Protein AF-A0A034WSA0-F1 (afdb_monomer_lite)

Foldseek 3Di:
DDDDFQKAWPDKPAWDPVAPQRLVNDDDPPRPHTDGHPPPPDPDIDIDIGTPDDDDDPKDKDWAQLQGADQKDWDWDFDDDPPDDDDPVRTDTDTPGMDGWDNCVVVVSPGITIDMDD

pLDDT: mean 86.89, std 9.82, range [58.75, 96.56]

Structure (mmCIF, N/CA/C/O backbone):
data_AF-A0A034WSA0-F1
#
_entry.id   AF-A0A034WSA0-F1
#
loop_
_atom_site.group_PDB
_atom_site.id
_atom_site.type_symbol
_atom_site.label_atom_id
_atom_site.label_alt_id
_atom_site.label_comp_id
_atom_site.label_asym_id
_atom_site.label_entity_id
_atom_site.label_seq_id
_atom_site.pdbx_PDB_ins_code
_atom_site.Cartn_x
_atom_site.Cartn_y
_atom_site.Cartn_z
_atom_site.occupancy
_atom_site.B_iso_or_equiv
_atom_site.auth_seq_id
_atom_site.auth_comp_id
_atom_site.auth_asym_id
_atom_site.auth_atom_id
_atom_site.pdbx_PDB_model_num
ATOM 1 N N . MET A 1 1 ? 0.700 -11.734 22.476 1.00 61.12 1 MET A N 1
ATOM 2 C CA . MET A 1 1 ? 1.148 -11.915 21.075 1.00 61.12 1 MET A CA 1
ATOM 3 C C . MET A 1 1 ? 0.460 -10.886 20.196 1.00 61.12 1 MET A C 1
ATOM 5 O O . MET A 1 1 ? -0.754 -10.750 20.300 1.00 61.12 1 MET A O 1
ATOM 9 N N . ALA A 1 2 ? 1.210 -10.160 19.365 1.00 72.31 2 ALA A N 1
ATOM 10 C CA . ALA A 1 2 ? 0.612 -9.309 18.339 1.00 72.31 2 ALA A CA 1
ATOM 11 C C . ALA A 1 2 ? -0.075 -10.203 17.296 1.00 72.31 2 ALA A C 1
ATOM 13 O O . ALA A 1 2 ? 0.531 -11.160 16.816 1.00 72.31 2 ALA A O 1
ATOM 14 N N . LYS A 1 3 ? -1.345 -9.927 16.996 1.00 86.62 3 LYS A N 1
ATOM 15 C CA . LYS A 1 3 ? -2.100 -10.626 15.950 1.00 86.62 3 LYS A CA 1
ATOM 16 C C . LYS A 1 3 ? -2.139 -9.755 14.704 1.00 86.62 3 LYS A C 1
ATOM 18 O O . LYS A 1 3 ? -2.149 -8.530 14.807 1.00 86.62 3 LYS A O 1
ATOM 23 N N . LYS A 1 4 ? -2.188 -10.398 13.540 1.00 91.00 4 LYS A N 1
ATOM 24 C CA . LYS A 1 4 ? -2.410 -9.705 12.275 1.00 91.00 4 LYS A CA 1
ATOM 25 C C . LYS A 1 4 ? -3.753 -8.977 12.322 1.00 91.00 4 LYS A C 1
ATOM 27 O O . LYS A 1 4 ? -4.759 -9.576 12.701 1.00 91.00 4 LYS A O 1
ATOM 32 N N . ILE A 1 5 ? -3.751 -7.699 11.956 1.00 94.19 5 ILE A N 1
ATOM 33 C CA . ILE A 1 5 ? -4.966 -6.887 11.878 1.00 94.19 5 ILE A CA 1
ATOM 34 C C . ILE A 1 5 ? -5.597 -7.152 10.506 1.00 94.19 5 ILE A C 1
ATOM 36 O O . ILE A 1 5 ? -4.939 -6.892 9.498 1.00 94.19 5 ILE A O 1
ATOM 40 N N . PRO A 1 6 ? -6.821 -7.706 10.435 1.00 95.00 6 PRO A N 1
ATOM 41 C CA . PRO A 1 6 ? -7.488 -7.922 9.162 1.00 95.00 6 PRO A CA 1
ATOM 42 C C . PRO A 1 6 ? -7.984 -6.591 8.589 1.00 95.00 6 PRO A C 1
ATOM 44 O O . PRO A 1 6 ? -8.526 -5.743 9.311 1.00 95.00 6 PRO A O 1
ATOM 47 N N . PHE A 1 7 ? -7.802 -6.419 7.285 1.00 95.38 7 PHE A N 1
ATOM 48 C CA . PHE A 1 7 ? -8.174 -5.213 6.560 1.00 95.38 7 PHE A CA 1
ATOM 49 C C . PHE A 1 7 ? -8.732 -5.554 5.181 1.00 95.38 7 PHE A C 1
ATOM 51 O O . PHE A 1 7 ? -8.590 -6.679 4.705 1.00 95.38 7 PHE A O 1
ATOM 58 N N . ASN A 1 8 ? -9.351 -4.563 4.546 1.00 95.88 8 ASN A N 1
ATOM 59 C CA . ASN A 1 8 ? -9.622 -4.573 3.117 1.00 95.88 8 ASN A CA 1
ATOM 60 C C . ASN A 1 8 ? -9.123 -3.286 2.473 1.00 95.88 8 ASN A C 1
ATOM 62 O O . ASN A 1 8 ? -9.218 -2.218 3.077 1.00 95.88 8 ASN A O 1
ATOM 66 N N . VAL A 1 9 ? -8.659 -3.380 1.234 1.00 95.69 9 VAL A N 1
ATOM 67 C CA . VAL A 1 9 ? -8.497 -2.223 0.361 1.00 95.69 9 VAL A CA 1
ATOM 68 C C . VAL A 1 9 ? -9.876 -1.649 0.060 1.00 95.69 9 VAL A C 1
ATOM 70 O O . VAL A 1 9 ? -10.794 -2.383 -0.308 1.00 95.69 9 VAL A O 1
ATOM 73 N N . VAL A 1 10 ? -10.026 -0.341 0.253 1.00 93.62 10 VAL A N 1
ATOM 74 C CA . VAL A 1 10 ? -11.269 0.393 -0.042 1.00 93.62 10 VAL A CA 1
ATOM 75 C C . VAL A 1 10 ? -11.086 1.470 -1.104 1.00 93.62 10 VAL A C 1
ATOM 77 O O . VAL A 1 10 ? -12.078 1.981 -1.614 1.00 93.62 10 VAL A O 1
ATOM 80 N N . PHE A 1 11 ? -9.840 1.809 -1.429 1.00 93.38 11 PHE A N 1
ATOM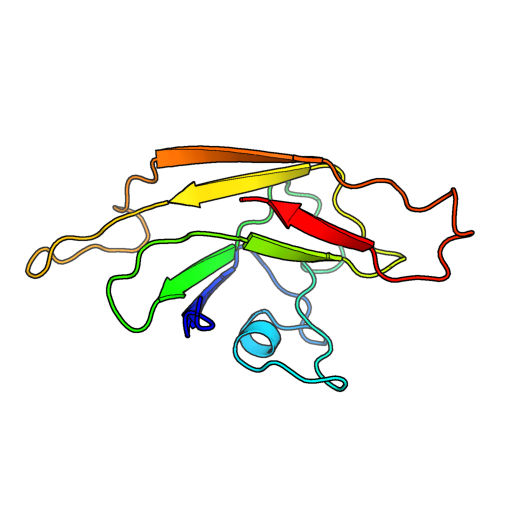 81 C CA . PHE A 1 11 ? -9.486 2.770 -2.463 1.00 93.38 11 PHE A CA 1
ATOM 82 C C . PHE A 1 11 ? -8.045 2.530 -2.919 1.00 93.38 11 PHE A C 1
ATOM 84 O O . PHE A 1 11 ? -7.193 2.199 -2.090 1.00 93.38 11 PHE A O 1
ATOM 91 N N . ALA A 1 12 ? -7.790 2.744 -4.205 1.00 94.69 12 ALA A N 1
ATOM 92 C CA . ALA A 1 12 ? -6.470 2.942 -4.782 1.00 94.69 12 ALA A CA 1
ATOM 93 C C . ALA A 1 12 ? -6.585 4.049 -5.841 1.00 94.69 12 ALA A C 1
ATOM 95 O O . ALA A 1 12 ? -7.605 4.112 -6.531 1.00 94.69 12 ALA A O 1
ATOM 96 N N . THR A 1 13 ? -5.580 4.919 -5.957 1.00 93.75 13 THR A N 1
ATOM 97 C CA . THR A 1 13 ? -5.561 5.987 -6.976 1.00 93.75 13 THR A CA 1
ATOM 98 C C . THR A 1 13 ? -5.655 5.402 -8.380 1.00 93.75 13 THR A C 1
ATOM 100 O O . THR A 1 13 ? -6.374 5.917 -9.234 1.00 93.75 13 THR A O 1
ATOM 103 N N . ASP A 1 14 ? -4.931 4.311 -8.604 1.00 95.19 14 ASP A N 1
ATOM 104 C CA . ASP A 1 14 ? -4.916 3.547 -9.834 1.00 95.19 14 ASP A CA 1
ATOM 105 C C . ASP A 1 14 ? -4.479 2.102 -9.571 1.00 95.19 14 ASP A C 1
ATOM 107 O O . ASP A 1 14 ? -4.009 1.732 -8.489 1.00 95.19 14 ASP A O 1
ATOM 111 N N . GLU A 1 15 ? -4.647 1.262 -10.583 1.00 96.19 15 GLU A N 1
ATOM 112 C CA . GLU A 1 15 ? -4.203 -0.120 -10.539 1.00 96.19 15 GLU A CA 1
ATOM 113 C C . GLU A 1 15 ? -3.922 -0.650 -11.942 1.00 96.19 15 GLU A C 1
ATOM 115 O O . GLU A 1 15 ? -4.571 -0.279 -12.921 1.00 96.19 15 GLU A O 1
ATOM 120 N N . ASP A 1 16 ? -2.941 -1.539 -12.032 1.00 96.06 16 ASP A N 1
ATOM 121 C CA . ASP A 1 16 ? -2.775 -2.402 -13.188 1.00 96.06 16 ASP A CA 1
ATOM 122 C C . ASP A 1 16 ? -3.833 -3.519 -13.136 1.00 96.06 16 ASP A C 1
ATOM 124 O O . ASP A 1 16 ? -3.906 -4.227 -12.128 1.00 96.06 16 ASP A O 1
ATOM 128 N N . PRO A 1 17 ? -4.622 -3.748 -14.200 1.00 94.69 17 PRO A N 1
ATOM 129 C CA . PRO A 1 17 ? -5.603 -4.834 -14.236 1.00 94.69 17 PRO A CA 1
ATOM 130 C C . PRO A 1 17 ? -5.026 -6.233 -13.963 1.00 94.69 17 PRO A C 1
ATOM 132 O O . PRO A 1 17 ? -5.753 -7.111 -13.503 1.00 94.69 17 PRO A O 1
ATOM 135 N N . ALA A 1 18 ? -3.736 -6.460 -14.236 1.00 94.88 18 ALA A N 1
ATOM 136 C CA . ALA A 1 18 ? -3.045 -7.710 -13.915 1.00 94.88 18 ALA A CA 1
ATOM 137 C C . ALA A 1 18 ? -2.585 -7.797 -12.446 1.00 94.88 18 ALA A C 1
ATOM 139 O O . ALA A 1 18 ? -2.292 -8.890 -11.963 1.00 94.88 18 ALA A O 1
ATOM 140 N N . PHE A 1 19 ? -2.523 -6.666 -11.736 1.00 95.31 19 PHE A N 1
ATOM 141 C CA . PHE A 1 19 ? -2.075 -6.547 -10.344 1.00 95.31 19 PHE A CA 1
ATOM 142 C C . PHE A 1 19 ? -3.011 -5.621 -9.542 1.00 95.31 19 PHE A C 1
ATOM 144 O O . PHE A 1 19 ? -2.575 -4.573 -9.044 1.00 95.31 19 PHE A O 1
ATOM 151 N N . PRO A 1 20 ? -4.309 -5.966 -9.436 1.00 96.06 20 PRO A N 1
ATOM 152 C CA . PRO A 1 20 ? -5.309 -5.089 -8.843 1.00 96.06 20 PRO A CA 1
ATOM 153 C C . PRO A 1 20 ? -5.096 -4.938 -7.338 1.00 96.06 20 PRO A C 1
ATOM 155 O O . PRO A 1 20 ? -4.630 -5.855 -6.657 1.00 96.06 20 PRO A O 1
ATOM 158 N N . ALA A 1 21 ? -5.520 -3.810 -6.770 1.00 96.56 21 ALA A N 1
ATOM 159 C CA . ALA A 1 21 ? -5.316 -3.530 -5.351 1.00 96.56 21 ALA A CA 1
ATOM 160 C C . ALA A 1 21 ? -6.020 -4.560 -4.445 1.00 96.56 21 ALA A C 1
ATOM 162 O O . ALA A 1 21 ? -5.554 -4.875 -3.348 1.00 96.56 21 ALA A O 1
ATOM 163 N N . SER A 1 22 ? -7.108 -5.161 -4.937 1.00 95.38 22 SER A N 1
ATOM 164 C CA . SER A 1 22 ? -7.843 -6.228 -4.251 1.00 95.38 22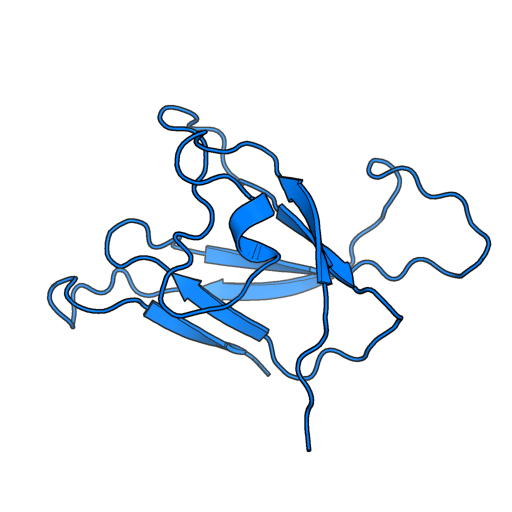 SER A CA 1
ATOM 165 C C . SER A 1 22 ? -7.002 -7.471 -3.914 1.00 95.38 22 SER A C 1
ATOM 167 O O . SER A 1 22 ? -7.333 -8.153 -2.940 1.00 95.38 22 SER A O 1
ATOM 169 N N . GLU A 1 23 ? -5.888 -7.727 -4.616 1.00 95.56 23 GLU A N 1
ATOM 170 C CA . GLU A 1 23 ? -4.944 -8.813 -4.297 1.00 95.56 23 GLU A CA 1
ATOM 171 C C . GLU A 1 23 ? -4.357 -8.675 -2.884 1.00 95.56 23 GLU A C 1
ATOM 173 O O . GLU A 1 23 ? -4.057 -9.679 -2.242 1.00 95.56 23 GLU A O 1
ATOM 178 N N . LEU A 1 24 ? -4.254 -7.452 -2.344 1.00 95.06 24 LEU A N 1
ATOM 179 C CA . LEU A 1 24 ? -3.750 -7.212 -0.986 1.00 95.06 24 LEU A CA 1
ATOM 180 C C . LEU A 1 24 ? -4.723 -7.645 0.120 1.00 95.06 24 LEU A C 1
ATOM 182 O O . LEU A 1 24 ? -4.320 -7.747 1.279 1.00 95.06 24 LEU A O 1
ATOM 186 N N . ASN A 1 25 ? -5.994 -7.905 -0.209 1.00 94.44 25 ASN A N 1
ATOM 187 C CA . ASN A 1 25 ? -6.979 -8.422 0.748 1.00 94.44 25 ASN A CA 1
ATOM 188 C C . ASN A 1 25 ? -6.665 -9.859 1.178 1.00 94.44 25 ASN A C 1
ATOM 190 O O . ASN A 1 25 ? -7.053 -10.289 2.268 1.00 94.44 25 ASN A O 1
ATOM 194 N N . THR A 1 26 ? -5.974 -10.603 0.316 1.00 90.94 26 THR A N 1
ATOM 195 C CA . THR A 1 26 ? -5.539 -11.970 0.574 1.00 90.94 26 THR A CA 1
ATOM 196 C C . THR A 1 26 ? -4.040 -11.959 0.818 1.00 90.94 26 THR A C 1
ATOM 198 O O . THR A 1 26 ? -3.293 -11.183 0.235 1.00 90.94 26 THR A O 1
ATOM 201 N N . HIS A 1 27 ? -3.564 -12.826 1.704 1.00 86.25 27 HIS A N 1
ATOM 202 C CA . HIS A 1 27 ? -2.134 -12.960 1.933 1.00 86.25 27 HIS A CA 1
ATOM 203 C C . HIS A 1 27 ? -1.733 -14.415 1.815 1.00 86.25 27 HIS A C 1
ATOM 205 O O . HIS A 1 27 ? -2.281 -15.275 2.500 1.00 86.25 27 HIS A O 1
ATOM 211 N N . GLY A 1 28 ? -0.740 -14.665 0.978 1.00 84.12 28 GLY A N 1
ATOM 212 C CA . GLY A 1 28 ? -0.207 -15.990 0.730 1.00 84.12 28 GLY A CA 1
ATOM 213 C C . GLY A 1 28 ? 1.008 -15.906 -0.185 1.00 84.12 28 GLY A C 1
ATOM 214 O O . GLY A 1 28 ? 1.314 -14.835 -0.700 1.00 84.12 28 GLY A O 1
ATOM 215 N N . PRO A 1 29 ? 1.716 -17.017 -0.398 1.00 81.00 29 PRO A N 1
ATOM 216 C CA . PRO A 1 29 ? 2.886 -17.042 -1.275 1.00 81.00 29 PRO A CA 1
ATOM 217 C C . PRO A 1 29 ? 2.533 -16.811 -2.753 1.00 81.00 29 PRO A C 1
ATOM 219 O O . PRO A 1 29 ? 3.403 -16.446 -3.534 1.00 81.00 29 PRO A O 1
ATOM 222 N N . THR A 1 30 ? 1.271 -17.021 -3.131 1.00 84.94 30 THR A N 1
ATOM 223 C CA . THR A 1 30 ? 0.778 -16.929 -4.511 1.00 84.94 30 THR A CA 1
ATOM 224 C C . THR A 1 30 ? 0.142 -15.585 -4.853 1.00 84.94 30 THR A C 1
ATOM 226 O O . THR A 1 30 ? -0.292 -15.415 -5.986 1.00 84.94 30 THR A O 1
ATOM 229 N N . VAL A 1 31 ? 0.032 -14.652 -3.899 1.00 89.56 31 VAL A N 1
ATOM 230 C CA . VAL A 1 31 ? -0.579 -13.344 -4.179 1.00 89.56 31 VAL A CA 1
ATOM 231 C C . VAL A 1 31 ? 0.401 -12.486 -4.963 1.00 89.56 31 VAL A C 1
ATOM 233 O O . VAL A 1 31 ? 1.588 -12.399 -4.623 1.00 89.56 31 VAL A O 1
ATOM 236 N N . HIS A 1 32 ? -0.094 -11.854 -6.020 1.00 89.00 32 HIS A N 1
ATOM 237 C CA . HIS A 1 32 ? 0.754 -11.043 -6.888 1.00 89.00 32 HIS A CA 1
ATOM 238 C C . HIS A 1 32 ? 1.032 -9.680 -6.252 1.00 89.00 32 HIS A C 1
ATOM 240 O O . HIS A 1 32 ? 2.142 -9.154 -6.362 1.00 89.00 32 HIS A O 1
ATOM 246 N N . GLY A 1 33 ? 0.058 -9.175 -5.493 1.00 93.75 33 GLY A N 1
ATOM 247 C CA . GLY A 1 33 ? 0.087 -7.855 -4.883 1.00 93.75 33 GLY A CA 1
ATOM 248 C C . GLY A 1 33 ? -0.501 -6.792 -5.805 1.00 93.75 33 GLY A C 1
ATOM 249 O O . GLY A 1 33 ? -1.164 -7.101 -6.791 1.00 93.75 33 GLY A O 1
ATOM 250 N N . TRP A 1 34 ? -0.258 -5.537 -5.447 1.00 95.75 34 TRP A N 1
ATOM 251 C CA . TRP A 1 34 ? -0.754 -4.367 -6.162 1.00 95.75 34 TRP A CA 1
ATOM 252 C C . TRP A 1 34 ? 0.367 -3.692 -6.951 1.00 95.75 34 TRP A C 1
ATOM 254 O O . TRP A 1 34 ? 1.508 -3.629 -6.482 1.00 95.75 34 TRP A O 1
ATOM 264 N N . ARG A 1 35 ? 0.020 -3.148 -8.118 1.00 95.50 35 ARG A N 1
ATOM 265 C CA . ARG A 1 35 ? 0.864 -2.239 -8.897 1.00 95.50 35 ARG A CA 1
ATOM 266 C C . ARG A 1 35 ? 0.014 -1.078 -9.409 1.00 95.50 35 ARG A C 1
ATOM 268 O O . ARG A 1 35 ? -1.117 -1.306 -9.830 1.00 95.50 35 ARG A O 1
ATOM 275 N N . SER A 1 36 ? 0.567 0.133 -9.404 1.00 95.00 36 SER A N 1
ATOM 276 C CA . SER A 1 36 ? -0.039 1.286 -10.079 1.00 95.00 36 SER A CA 1
ATOM 277 C C . SER A 1 36 ? -0.172 1.046 -11.588 1.00 95.00 36 SER A C 1
ATOM 279 O O . SER A 1 36 ? 0.487 0.169 -12.157 1.00 95.00 36 SER A O 1
ATOM 281 N N . ALA A 1 37 ? -1.050 1.798 -12.250 1.00 95.25 37 ALA A N 1
ATOM 282 C CA . ALA A 1 37 ? -1.338 1.586 -13.659 1.00 95.25 37 ALA A CA 1
ATOM 283 C C . ALA A 1 37 ? -0.099 1.900 -14.520 1.00 95.25 37 ALA A C 1
ATOM 285 O O . ALA A 1 37 ? 0.525 2.956 -14.357 1.00 95.25 37 ALA A O 1
ATOM 286 N N . PRO A 1 38 ? 0.269 1.024 -15.473 1.00 89.56 38 PRO A N 1
ATOM 287 C CA . PRO A 1 38 ? 1.407 1.272 -16.343 1.00 89.56 38 PRO A CA 1
ATOM 288 C C . PRO A 1 38 ? 1.163 2.533 -17.179 1.00 89.56 38 PRO A C 1
ATOM 290 O O . PRO A 1 38 ? 0.153 2.654 -17.868 1.00 89.56 38 PRO A O 1
ATOM 293 N N . GLY A 1 39 ? 2.103 3.477 -17.120 1.00 87.00 39 GLY A N 1
ATOM 294 C CA . GLY A 1 39 ? 2.021 4.753 -17.837 1.00 87.00 39 GLY A CA 1
ATOM 295 C C . GLY A 1 39 ? 1.360 5.894 -17.059 1.00 87.00 39 GLY A C 1
ATOM 296 O O . GLY A 1 39 ? 1.399 7.028 -17.531 1.00 87.00 39 GLY A O 1
ATOM 297 N N . ASN A 1 40 ? 0.818 5.643 -15.863 1.00 88.06 40 ASN A N 1
ATOM 298 C CA . ASN A 1 40 ? 0.449 6.727 -14.964 1.00 88.06 40 ASN A CA 1
ATOM 299 C C . ASN A 1 40 ? 1.707 7.271 -14.273 1.00 88.06 40 ASN A C 1
ATOM 301 O O . ASN A 1 40 ? 2.338 6.583 -13.477 1.00 88.06 40 ASN A O 1
ATOM 305 N N . THR A 1 41 ? 2.085 8.507 -14.598 1.00 85.44 41 THR A N 1
ATOM 306 C CA . THR A 1 41 ? 3.242 9.193 -14.002 1.00 85.44 41 THR A CA 1
ATOM 307 C C . THR A 1 41 ? 2.855 10.091 -12.827 1.00 85.44 41 THR A C 1
ATOM 309 O O . THR A 1 41 ? 3.697 10.829 -12.318 1.00 85.44 41 THR A O 1
ATOM 312 N N . SER A 1 42 ? 1.578 10.100 -12.433 1.00 85.06 42 SER A N 1
ATOM 313 C CA . SER A 1 42 ? 1.096 10.916 -11.325 1.00 85.06 42 SER A CA 1
ATOM 314 C C . SER A 1 42 ? 1.548 10.316 -10.000 1.00 85.06 42 SER A C 1
ATOM 316 O O . SER A 1 42 ? 1.034 9.292 -9.569 1.00 85.06 42 SER A O 1
ATOM 318 N N . THR A 1 43 ? 2.477 10.989 -9.330 1.00 84.19 43 THR A N 1
ATOM 319 C CA . THR A 1 43 ? 2.888 10.658 -7.963 1.00 84.19 43 THR A CA 1
ATOM 320 C C . THR A 1 43 ? 2.329 11.690 -6.979 1.00 84.19 43 THR A C 1
ATOM 322 O O . THR A 1 43 ? 2.416 12.885 -7.279 1.00 84.19 43 THR A O 1
ATOM 325 N N . PRO A 1 44 ? 1.834 11.285 -5.796 1.00 91.56 44 PRO A N 1
ATOM 326 C CA . PRO A 1 44 ? 1.854 9.927 -5.238 1.00 91.56 44 PRO A CA 1
ATOM 327 C C . PRO A 1 44 ? 0.745 9.002 -5.778 1.00 91.56 44 PRO A C 1
ATOM 329 O O . PRO A 1 44 ? -0.275 9.460 -6.288 1.00 91.56 44 PRO A O 1
ATOM 332 N N . HIS A 1 45 ? 0.958 7.690 -5.629 1.00 93.88 45 HIS A N 1
ATOM 333 C CA . HIS A 1 45 ? -0.077 6.667 -5.798 1.00 93.88 45 HIS A CA 1
ATOM 334 C C . HIS A 1 45 ? -0.565 6.231 -4.417 1.00 93.88 45 HIS A C 1
ATOM 336 O O . HIS A 1 45 ? 0.200 5.643 -3.648 1.00 93.88 45 HIS A O 1
ATOM 342 N N . ASP A 1 46 ? -1.830 6.501 -4.113 1.00 93.25 46 ASP A N 1
ATOM 343 C CA . ASP A 1 46 ? -2.391 6.262 -2.790 1.00 93.25 46 ASP A CA 1
ATOM 344 C C . ASP A 1 46 ? -3.163 4.948 -2.746 1.00 93.25 46 ASP A C 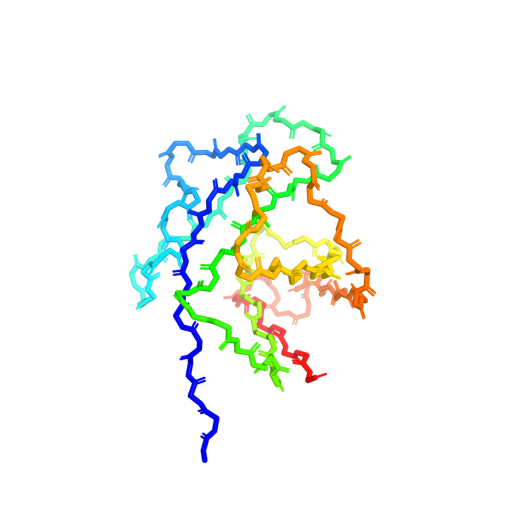1
ATOM 346 O O . ASP A 1 46 ? -3.837 4.555 -3.700 1.00 93.25 46 ASP A O 1
ATOM 350 N N . ILE A 1 47 ? -3.114 4.290 -1.589 1.00 94.69 47 ILE A N 1
ATOM 351 C CA . ILE A 1 47 ? -3.947 3.135 -1.273 1.00 94.69 47 ILE A CA 1
ATOM 352 C C . ILE A 1 47 ? -4.507 3.274 0.140 1.00 94.69 47 ILE A C 1
ATOM 354 O O . ILE A 1 47 ? -3.781 3.569 1.089 1.00 94.69 47 ILE A O 1
ATOM 358 N N . VAL A 1 48 ? -5.811 3.040 0.297 1.00 94.06 48 VAL A N 1
ATOM 359 C CA . VAL A 1 48 ? -6.488 3.139 1.595 1.00 94.06 48 VAL A CA 1
ATOM 360 C C . VAL A 1 48 ? -6.919 1.759 2.059 1.00 94.06 48 VAL A C 1
ATOM 362 O O . VAL A 1 48 ? -7.704 1.064 1.404 1.00 94.06 48 VAL A O 1
ATOM 365 N N . LEU A 1 49 ? -6.426 1.384 3.239 1.00 94.50 49 LEU A N 1
ATOM 366 C CA . LEU A 1 49 ? -6.750 0.134 3.913 1.00 94.50 49 LEU A CA 1
ATOM 367 C C . LEU A 1 49 ? -7.726 0.403 5.057 1.00 94.50 49 LEU A C 1
ATOM 369 O O . LEU A 1 49 ? -7.440 1.175 5.971 1.00 94.50 49 LEU A O 1
ATOM 373 N N . ARG A 1 50 ? -8.869 -0.282 5.050 1.00 93.12 50 ARG A N 1
ATOM 374 C CA . ARG A 1 50 ? -9.856 -0.224 6.128 1.00 93.12 50 ARG A CA 1
ATOM 375 C C . ARG A 1 50 ? -9.773 -1.471 6.989 1.00 93.12 50 ARG A C 1
ATOM 377 O O . ARG A 1 50 ? -10.029 -2.580 6.521 1.00 93.12 50 ARG A O 1
ATOM 384 N N . PHE A 1 51 ? -9.482 -1.288 8.271 1.00 94.00 51 PHE A N 1
ATOM 385 C CA . PHE A 1 51 ? -9.516 -2.382 9.238 1.00 94.00 51 PHE A CA 1
ATOM 386 C C . PHE A 1 51 ? -10.947 -2.857 9.473 1.00 94.00 51 PHE A C 1
ATOM 388 O O . PHE A 1 51 ? -11.884 -2.060 9.503 1.00 94.00 51 PHE A O 1
ATOM 395 N N . HIS A 1 52 ? -11.123 -4.162 9.690 1.00 92.94 52 HIS A N 1
ATOM 396 C CA . HIS A 1 52 ? -12.454 -4.723 9.972 1.00 92.94 52 HIS A CA 1
ATOM 397 C C . HIS A 1 52 ? -13.019 -4.226 11.303 1.00 92.94 52 HIS A C 1
ATOM 399 O O . HIS A 1 52 ? -14.232 -4.181 11.498 1.00 92.94 52 HIS A O 1
ATOM 405 N N . ARG A 1 53 ? -12.134 -3.890 12.246 1.00 91.38 53 ARG A N 1
ATOM 406 C CA . ARG A 1 53 ? -12.464 -3.354 13.568 1.00 91.38 53 ARG A CA 1
ATOM 407 C C . ARG A 1 53 ? -11.408 -2.324 13.975 1.00 91.38 53 ARG A C 1
ATOM 409 O O . ARG A 1 53 ? -10.255 -2.476 13.567 1.00 91.38 53 ARG A O 1
ATOM 416 N N . PRO A 1 54 ? -11.765 -1.336 14.816 1.00 90.69 54 PRO A N 1
ATOM 417 C CA . PRO A 1 54 ? -10.793 -0.502 15.512 1.00 90.69 54 PRO A CA 1
ATOM 418 C C . PRO A 1 54 ? -9.665 -1.339 16.120 1.00 90.69 54 PRO A C 1
ATOM 420 O O . PRO A 1 54 ? -9.925 -2.302 16.845 1.00 90.69 54 PRO A O 1
ATOM 423 N N . ALA A 1 55 ? -8.423 -0.986 15.806 1.00 91.62 55 ALA A N 1
ATOM 424 C CA . ALA A 1 55 ? -7.247 -1.715 16.253 1.00 91.62 55 ALA A CA 1
ATOM 425 C C . ALA A 1 55 ? -6.078 -0.756 16.478 1.00 91.62 55 ALA A C 1
ATOM 427 O O . ALA A 1 55 ? -5.943 0.252 15.788 1.00 91.62 55 ALA A O 1
ATOM 428 N N . LYS A 1 56 ? -5.214 -1.102 17.433 1.00 91.50 56 LYS A N 1
ATOM 429 C CA . LYS A 1 56 ? -3.939 -0.418 17.631 1.00 91.50 56 LYS A CA 1
ATOM 430 C C . LYS A 1 56 ? -2.899 -1.032 16.700 1.00 91.50 56 LYS A C 1
ATOM 432 O O . LYS A 1 56 ? -2.620 -2.227 16.798 1.00 91.50 56 LYS A O 1
ATOM 437 N N . ILE A 1 57 ? -2.318 -0.216 15.827 1.00 91.75 57 ILE A N 1
ATOM 438 C CA . ILE A 1 57 ? -1.173 -0.616 15.010 1.00 91.75 57 ILE A CA 1
ATOM 439 C C . ILE A 1 57 ? 0.060 -0.639 15.916 1.00 91.75 57 ILE A C 1
ATOM 441 O O . ILE A 1 57 ? 0.369 0.348 16.573 1.00 91.75 57 ILE A O 1
ATOM 445 N N . CYS A 1 58 ? 0.739 -1.784 15.972 1.00 91.75 58 CYS A N 1
ATOM 446 C CA . CYS A 1 58 ? 1.999 -1.950 16.714 1.00 91.75 58 CYS A CA 1
ATOM 447 C C . CYS A 1 58 ? 3.189 -2.260 15.799 1.00 91.75 58 CYS A C 1
ATOM 449 O O . CYS A 1 58 ? 4.311 -2.432 16.274 1.00 91.75 58 CYS A O 1
ATOM 451 N N . ARG A 1 59 ? 2.905 -2.535 14.522 1.00 92.06 59 ARG A N 1
ATOM 452 C CA . ARG A 1 59 ? 3.892 -2.858 13.500 1.00 92.06 59 ARG A CA 1
ATOM 453 C C . ARG A 1 59 ? 3.254 -2.782 12.124 1.00 92.06 59 ARG A C 1
ATOM 455 O O . ARG A 1 59 ? 2.163 -3.322 11.938 1.00 92.06 59 ARG A O 1
ATOM 462 N N . ILE A 1 60 ? 3.969 -2.202 11.172 1.00 92.56 60 ILE A N 1
ATOM 463 C CA . ILE A 1 60 ? 3.638 -2.227 9.749 1.00 92.56 60 ILE A CA 1
ATOM 464 C C . ILE A 1 60 ? 4.772 -2.954 9.035 1.00 92.56 60 ILE A C 1
ATOM 466 O O . ILE A 1 60 ? 5.943 -2.670 9.277 1.00 92.56 60 ILE A O 1
ATOM 470 N N . GLN A 1 61 ? 4.420 -3.921 8.191 1.00 92.50 61 GLN A N 1
ATOM 471 C CA . GLN A 1 61 ? 5.364 -4.645 7.346 1.00 92.50 61 GLN A CA 1
ATOM 472 C C . GLN A 1 61 ? 4.992 -4.409 5.887 1.00 92.50 61 GLN A C 1
ATOM 474 O O . GLN A 1 61 ? 3.855 -4.672 5.499 1.00 92.50 61 GLN A O 1
ATOM 479 N N . ILE A 1 62 ? 5.947 -3.919 5.104 1.00 92.50 62 ILE A N 1
ATOM 480 C CA . ILE A 1 62 ? 5.786 -3.580 3.691 1.00 92.50 62 ILE A CA 1
ATOM 481 C C . ILE A 1 62 ? 6.715 -4.489 2.901 1.00 92.50 62 ILE A C 1
ATOM 483 O O . ILE A 1 62 ? 7.903 -4.548 3.199 1.00 92.50 62 ILE A O 1
ATOM 487 N N . LEU A 1 63 ? 6.172 -5.205 1.918 1.00 91.94 63 LEU A N 1
ATOM 488 C CA . LEU A 1 63 ? 6.937 -6.071 1.026 1.00 91.94 63 LEU A CA 1
ATOM 489 C C . LEU A 1 63 ? 6.871 -5.502 -0.393 1.00 91.94 63 LEU A C 1
ATOM 491 O O . LEU A 1 63 ? 5.832 -5.611 -1.042 1.00 91.94 63 LEU A O 1
ATOM 495 N N . ALA A 1 64 ? 7.965 -4.916 -0.868 1.00 91.88 64 ALA A N 1
ATOM 496 C CA . ALA A 1 64 ? 8.068 -4.381 -2.218 1.00 91.88 64 ALA A CA 1
ATOM 497 C C . ALA A 1 64 ? 8.614 -5.427 -3.198 1.00 91.88 64 ALA A C 1
ATOM 499 O O . ALA A 1 64 ? 9.488 -6.238 -2.871 1.00 91.88 64 ALA A O 1
ATOM 500 N N . HIS A 1 65 ? 8.090 -5.412 -4.423 1.00 90.06 65 HIS A N 1
ATOM 501 C CA . HIS A 1 65 ? 8.600 -6.255 -5.497 1.00 90.06 65 HIS A CA 1
ATOM 502 C C . HIS A 1 65 ? 9.993 -5.775 -5.917 1.00 90.06 65 HIS A C 1
ATOM 504 O O . HIS A 1 65 ? 10.202 -4.583 -6.098 1.00 90.06 65 HIS A O 1
ATOM 510 N N . GLN A 1 66 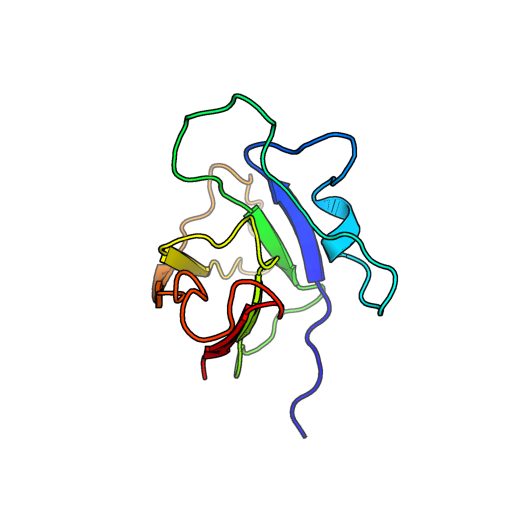? 10.923 -6.698 -6.162 1.00 85.25 66 GLN A N 1
ATOM 511 C CA . GLN A 1 66 ? 12.347 -6.413 -6.390 1.00 85.25 66 GLN A CA 1
ATOM 512 C C . GLN A 1 66 ? 12.668 -5.492 -7.584 1.00 85.25 66 GLN A C 1
ATOM 514 O O . GLN A 1 66 ? 13.762 -4.946 -7.650 1.00 85.25 66 GLN A O 1
ATOM 519 N N . PHE A 1 67 ? 11.719 -5.318 -8.509 1.00 84.94 67 PHE A N 1
ATOM 520 C CA . PHE A 1 67 ? 11.833 -4.446 -9.693 1.00 84.94 67 PHE A CA 1
ATOM 521 C C . PHE A 1 67 ? 10.913 -3.219 -9.656 1.00 84.94 67 PHE A C 1
ATOM 523 O O . PHE A 1 67 ? 10.935 -2.413 -10.576 1.00 84.94 67 PHE A O 1
ATOM 530 N N . HIS A 1 68 ? 10.074 -3.095 -8.628 1.00 88.62 68 HIS A N 1
ATOM 531 C CA . HIS A 1 68 ? 9.118 -1.997 -8.481 1.00 88.62 68 HIS A CA 1
ATOM 532 C C . HIS A 1 68 ? 9.168 -1.520 -7.029 1.00 88.62 68 HIS A C 1
ATOM 534 O O . HIS A 1 68 ? 8.203 -1.666 -6.277 1.00 88.62 68 HIS A O 1
ATOM 540 N N . ILE A 1 69 ? 10.343 -1.050 -6.609 1.00 88.94 69 ILE A N 1
ATOM 541 C CA . ILE A 1 69 ? 10.567 -0.610 -5.235 1.00 88.94 69 ILE A CA 1
ATOM 542 C C . ILE A 1 69 ? 10.277 0.891 -5.157 1.00 88.94 69 ILE A C 1
ATOM 544 O O . ILE A 1 69 ? 10.950 1.660 -5.842 1.00 88.94 69 ILE A O 1
ATOM 548 N N . PRO A 1 70 ? 9.288 1.325 -4.359 1.00 91.12 70 PRO A N 1
ATOM 549 C CA . PRO A 1 70 ? 9.050 2.745 -4.149 1.00 91.12 70 PRO A CA 1
ATOM 550 C C . PRO A 1 70 ? 10.191 3.345 -3.326 1.00 91.12 70 PRO A C 1
ATOM 552 O O . PRO A 1 70 ? 10.591 2.767 -2.323 1.00 91.12 70 PRO A O 1
ATOM 555 N N . GLU A 1 71 ? 10.677 4.529 -3.693 1.00 90.00 71 GLU A N 1
ATOM 556 C CA . GLU A 1 71 ? 11.725 5.218 -2.921 1.00 90.00 71 GLU A CA 1
ATOM 557 C C . GLU A 1 71 ? 11.243 5.596 -1.512 1.00 90.00 71 GLU A C 1
ATOM 559 O O . GLU A 1 71 ? 11.995 5.544 -0.536 1.00 90.00 71 GLU A O 1
ATOM 564 N N . LYS A 1 72 ? 9.959 5.959 -1.402 1.00 92.88 72 LYS A N 1
ATOM 565 C CA . LYS A 1 72 ? 9.322 6.419 -0.170 1.00 92.88 72 LYS A CA 1
ATOM 566 C C . LYS A 1 72 ? 7.874 5.944 -0.104 1.00 92.88 72 LYS A C 1
ATOM 568 O O . LYS A 1 72 ? 7.124 6.095 -1.063 1.00 92.88 72 LYS A O 1
ATOM 573 N N . VAL A 1 73 ? 7.470 5.433 1.055 1.00 95.06 73 VAL A N 1
ATOM 574 C CA . VAL A 1 73 ? 6.070 5.148 1.393 1.00 95.06 73 VAL A CA 1
ATOM 575 C C . VAL A 1 73 ? 5.685 5.972 2.608 1.00 95.06 73 VAL A C 1
ATOM 577 O O . VAL A 1 73 ? 6.266 5.817 3.682 1.00 95.06 73 VAL A O 1
ATOM 580 N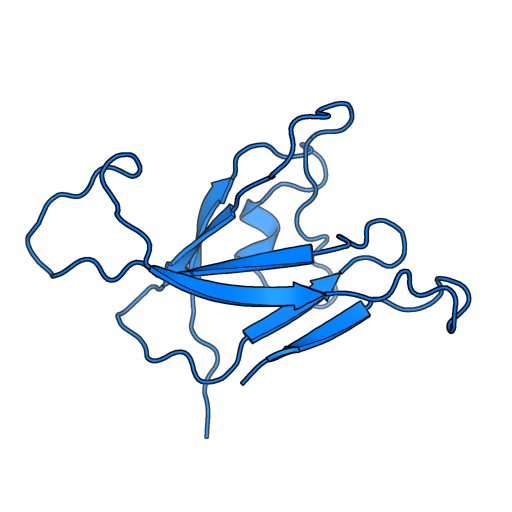 N . GLU A 1 74 ? 4.709 6.853 2.446 1.00 95.62 74 GLU A N 1
ATOM 581 C CA . GLU A 1 74 ? 4.164 7.644 3.544 1.00 95.62 74 GLU A CA 1
ATOM 582 C C . GLU A 1 74 ? 3.028 6.898 4.241 1.00 95.62 74 GLU A C 1
ATOM 584 O O . GLU A 1 74 ? 2.232 6.201 3.614 1.00 95.62 74 GLU A O 1
ATOM 589 N N . LEU A 1 75 ? 2.973 7.028 5.563 1.00 95.06 75 LEU A N 1
ATOM 590 C CA . LEU A 1 75 ? 2.001 6.359 6.408 1.00 95.06 75 LEU A CA 1
ATOM 591 C C . LEU A 1 75 ? 1.076 7.402 7.016 1.00 95.06 75 LEU A C 1
ATOM 593 O O . LEU A 1 75 ? 1.503 8.290 7.754 1.00 95.06 75 LEU A O 1
ATOM 597 N N . TRP A 1 76 ? -0.203 7.238 6.721 1.00 94.69 76 TRP A N 1
ATOM 598 C CA . TRP A 1 76 ? -1.274 8.136 7.113 1.00 94.69 76 TRP A CA 1
ATOM 599 C C . TRP A 1 76 ? -2.351 7.329 7.838 1.00 94.69 76 TRP A C 1
ATOM 601 O O . TRP A 1 76 ? -2.642 6.191 7.460 1.00 94.69 76 TRP A O 1
ATOM 611 N N . LEU A 1 77 ? -2.942 7.886 8.895 1.00 92.44 77 LEU A N 1
ATOM 612 C CA . LEU A 1 77 ? -3.953 7.205 9.700 1.00 92.44 77 LEU A CA 1
ATOM 613 C C . LEU A 1 77 ? -5.193 8.067 9.863 1.00 92.44 77 LEU A C 1
ATOM 615 O O . LEU A 1 77 ? -5.107 9.215 10.268 1.00 92.44 77 LEU A O 1
ATOM 619 N N . HIS A 1 78 ? -6.358 7.477 9.642 1.00 90.19 78 HIS A N 1
ATOM 620 C CA . HIS A 1 78 ? -7.623 8.089 10.008 1.00 90.19 78 HIS A CA 1
ATOM 621 C C . HIS A 1 78 ? -8.377 7.175 10.972 1.00 90.19 78 HIS A C 1
ATOM 623 O O . HIS A 1 78 ? -8.546 5.979 10.716 1.00 90.19 78 HIS A O 1
ATOM 629 N N . TYR A 1 79 ? -8.863 7.740 12.075 1.00 87.56 79 TYR A N 1
ATOM 630 C CA . TYR A 1 79 ? -9.764 7.055 12.991 1.00 87.56 79 TYR A CA 1
ATOM 631 C C . TYR A 1 79 ? -11.161 7.670 12.900 1.00 87.56 79 TYR A C 1
ATOM 633 O O . TYR A 1 79 ? -11.409 8.739 13.449 1.00 87.56 79 TYR A O 1
ATOM 641 N N . SER A 1 80 ? -12.086 6.977 12.230 1.00 74.69 80 SER A N 1
ATOM 642 C CA . SER A 1 80 ? -13.487 7.405 12.155 1.00 74.69 80 SER A CA 1
ATOM 643 C C . SER A 1 80 ? -14.241 6.962 13.416 1.00 74.69 80 SER A C 1
ATOM 645 O O . SER A 1 80 ? -14.368 5.754 13.652 1.00 74.69 80 SER A O 1
ATOM 647 N N . PRO A 1 81 ? -14.803 7.886 14.216 1.00 69.12 81 PRO A N 1
ATOM 648 C CA . PRO A 1 81 ? -15.685 7.530 15.321 1.00 69.12 81 PRO A CA 1
ATOM 649 C C . PRO A 1 81 ? -16.942 6.816 14.809 1.00 69.12 81 PRO A C 1
ATOM 651 O O . PRO A 1 81 ? -17.436 7.091 13.712 1.00 69.12 81 PRO A O 1
ATOM 654 N N . LYS A 1 82 ? -17.495 5.903 15.615 1.00 66.25 82 LYS A N 1
ATOM 655 C CA . LYS A 1 82 ? -18.785 5.275 15.298 1.00 66.25 82 LYS A CA 1
ATOM 656 C C . LYS A 1 82 ? -19.879 6.348 15.280 1.00 66.25 82 LYS A C 1
ATOM 658 O O . LYS A 1 82 ? -20.028 7.067 16.261 1.00 66.25 82 LYS A O 1
ATOM 663 N N . GLY A 1 83 ? -20.659 6.404 14.201 1.00 63.69 83 GLY A N 1
ATOM 664 C CA . GLY A 1 83 ? -21.852 7.254 14.100 1.00 63.69 83 GLY A CA 1
ATOM 665 C C . GLY A 1 83 ? -21.703 8.515 13.249 1.00 63.69 83 GLY A C 1
ATOM 666 O O . GLY A 1 83 ? -22.693 9.212 13.060 1.00 63.69 83 GLY A O 1
ATOM 667 N N . ILE A 1 84 ? -20.518 8.792 12.697 1.00 65.06 84 ILE A N 1
ATOM 668 C CA . ILE A 1 84 ? -20.324 9.893 11.746 1.00 65.06 84 ILE A CA 1
ATOM 669 C C . ILE A 1 84 ? -20.240 9.295 10.336 1.00 65.06 84 ILE A C 1
ATOM 671 O O . ILE A 1 84 ? -19.332 8.498 10.082 1.00 65.06 84 ILE A O 1
ATOM 675 N N . PRO A 1 85 ? -21.164 9.624 9.417 1.00 59.88 85 PRO A N 1
ATOM 676 C CA . PRO A 1 85 ? -21.011 9.242 8.023 1.00 59.88 85 PRO A CA 1
ATOM 677 C C . PRO A 1 85 ? -19.807 9.991 7.443 1.00 59.88 85 PRO A C 1
ATOM 679 O O . PRO A 1 85 ? -19.839 11.209 7.295 1.00 59.88 85 PRO A O 1
ATOM 682 N N . SER A 1 86 ? -18.729 9.267 7.142 1.00 62.44 86 SER A N 1
ATOM 683 C CA . SER A 1 86 ? -17.579 9.804 6.418 1.00 62.44 86 SER A CA 1
ATOM 684 C C . SER A 1 86 ? -17.602 9.302 4.977 1.00 62.44 86 SER A C 1
ATOM 686 O O . SER A 1 86 ? -17.656 8.102 4.707 1.00 62.44 86 SER A O 1
ATOM 688 N N . THR A 1 87 ? -17.578 10.240 4.034 1.00 64.06 87 THR A N 1
ATOM 689 C CA . THR A 1 87 ? -17.214 9.940 2.643 1.00 64.06 87 THR A CA 1
ATOM 690 C C . THR A 1 87 ? -15.691 9.797 2.565 1.00 64.06 87 THR A C 1
ATOM 692 O O . THR A 1 87 ? -15.007 10.439 3.364 1.00 64.06 87 THR A O 1
ATOM 695 N N . PRO A 1 88 ? -15.117 9.003 1.640 1.00 58.75 88 PRO A N 1
ATOM 696 C CA . PRO A 1 88 ? -13.659 8.906 1.496 1.00 58.75 88 PRO A CA 1
ATOM 697 C C . PRO A 1 88 ? -12.978 10.279 1.360 1.00 58.75 88 PRO A C 1
ATOM 699 O O . PRO A 1 88 ? -11.926 10.509 1.943 1.00 58.75 88 PRO A O 1
ATOM 702 N N . SER A 1 89 ? -13.641 11.225 0.688 1.00 62.88 89 SER A N 1
ATOM 703 C CA . SER A 1 89 ? -13.201 12.612 0.494 1.00 62.88 89 SER A CA 1
ATOM 704 C C . SER A 1 89 ? -13.241 13.498 1.745 1.00 62.88 89 SER A C 1
ATOM 706 O O . SER A 1 89 ? -12.660 14.576 1.735 1.00 62.88 89 SER A O 1
ATOM 708 N N . SER A 1 90 ? -13.938 13.093 2.811 1.00 66.31 90 SER A N 1
ATOM 709 C CA . SER A 1 90 ? -14.087 13.881 4.046 1.00 66.31 90 SER A CA 1
ATOM 710 C C . SER A 1 90 ? -13.266 13.326 5.215 1.00 66.31 90 SER A C 1
ATOM 712 O O . SER A 1 90 ? -13.490 13.712 6.361 1.00 66.31 90 SER A O 1
ATOM 714 N N . GLN A 1 91 ? -12.373 12.367 4.957 1.00 75.12 91 GLN A N 1
ATOM 715 C CA . GLN A 1 91 ? -11.523 11.762 5.978 1.00 75.12 91 GLN A CA 1
ATOM 716 C C . GLN A 1 91 ? -10.234 12.571 6.124 1.00 75.12 91 GLN A C 1
ATOM 718 O O . GLN A 1 91 ? -9.432 12.649 5.198 1.00 75.12 91 GLN A O 1
ATOM 723 N N . CYS A 1 92 ? -10.023 13.161 7.300 1.00 82.06 92 CYS A N 1
ATOM 724 C CA . CYS A 1 92 ? -8.749 13.785 7.642 1.00 82.06 92 CYS A CA 1
ATOM 725 C C . CYS A 1 92 ? -7.796 12.711 8.166 1.00 82.06 92 CYS A C 1
ATOM 727 O O . CYS A 1 92 ? -8.074 12.101 9.201 1.00 82.06 92 CYS A O 1
ATOM 729 N N . PHE A 1 93 ? -6.701 12.474 7.452 1.00 89.69 93 PHE A N 1
ATOM 730 C CA . PHE A 1 93 ? -5.658 11.561 7.895 1.00 89.69 93 PHE A CA 1
ATOM 731 C C . PHE A 1 93 ? -4.553 12.317 8.633 1.00 89.69 93 PHE A C 1
ATOM 733 O O . PHE A 1 93 ? -4.087 13.359 8.178 1.00 89.69 93 PHE A O 1
ATOM 740 N N . ASP A 1 94 ? -4.097 11.737 9.734 1.00 91.56 94 ASP A N 1
ATOM 741 C CA . ASP A 1 94 ? -2.930 12.180 10.477 1.00 9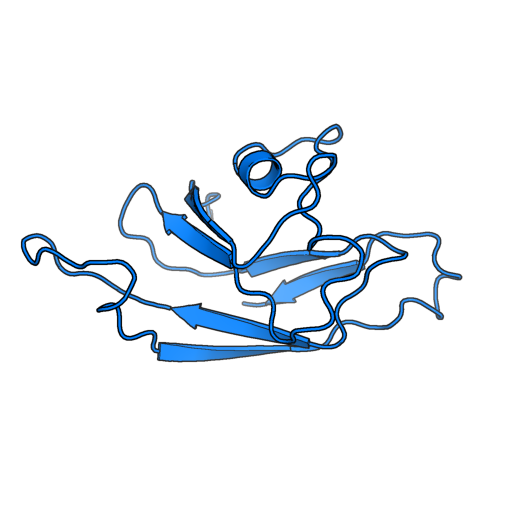1.56 94 ASP A CA 1
ATOM 742 C C . ASP A 1 94 ? -1.675 11.511 9.908 1.00 91.56 94 ASP A C 1
ATOM 744 O O . ASP A 1 94 ? -1.634 10.292 9.706 1.00 91.56 94 ASP A O 1
ATOM 748 N N . PHE A 1 95 ? -0.631 12.302 9.664 1.00 93.06 95 PHE A N 1
ATOM 749 C CA . PHE A 1 95 ? 0.661 11.786 9.226 1.00 93.06 95 PHE A CA 1
ATOM 750 C C . PHE A 1 95 ? 1.354 11.042 10.372 1.00 93.06 95 PHE A C 1
ATOM 752 O O . PHE A 1 95 ? 1.621 11.619 11.426 1.00 93.06 95 PHE A O 1
ATOM 759 N N . LEU A 1 96 ? 1.678 9.765 10.161 1.00 92.44 96 LEU A N 1
ATOM 760 C CA . LEU A 1 96 ? 2.418 8.952 11.129 1.00 92.44 96 LEU A CA 1
ATOM 761 C C . LEU A 1 96 ? 3.929 8.968 10.881 1.00 92.44 96 LEU A C 1
ATOM 763 O O . LEU A 1 96 ? 4.705 8.757 11.812 1.00 92.44 96 LEU A O 1
ATOM 767 N N . GLY A 1 97 ? 4.350 9.167 9.634 1.00 93.31 97 GLY A N 1
ATOM 768 C CA . GLY A 1 97 ? 5.749 9.082 9.231 1.00 93.31 97 GLY A CA 1
ATOM 769 C C . GLY A 1 97 ? 5.911 8.493 7.836 1.00 93.31 97 GLY A C 1
ATOM 770 O O . GLY A 1 97 ? 4.948 8.329 7.090 1.00 93.31 97 GLY A O 1
ATOM 771 N N . PHE A 1 98 ? 7.145 8.152 7.478 1.00 94.31 98 PHE A N 1
ATOM 772 C CA . PHE A 1 98 ? 7.446 7.535 6.192 1.00 94.31 98 PHE A CA 1
ATOM 773 C C . PHE A 1 98 ? 8.496 6.438 6.320 1.00 94.31 98 PHE A C 1
ATOM 775 O O . PHE A 1 98 ? 9.261 6.375 7.282 1.00 94.31 98 PHE A O 1
ATOM 782 N N . VAL A 1 99 ? 8.525 5.586 5.306 1.00 92.31 99 VAL A N 1
ATOM 783 C CA . VAL A 1 99 ? 9.470 4.494 5.140 1.00 92.31 99 VAL A CA 1
ATOM 784 C C . VAL A 1 99 ? 10.234 4.740 3.851 1.00 92.31 99 VAL A C 1
ATOM 786 O O . VAL A 1 99 ? 9.619 4.816 2.793 1.00 92.31 99 VAL A O 1
ATOM 789 N N . ALA A 1 100 ? 11.554 4.874 3.935 1.00 89.88 100 ALA A N 1
ATOM 790 C CA . ALA A 1 100 ? 12.415 4.812 2.759 1.00 89.88 100 ALA A CA 1
ATOM 791 C C . ALA A 1 100 ? 12.788 3.348 2.497 1.00 89.88 100 ALA A C 1
ATOM 793 O O . ALA A 1 100 ? 13.101 2.618 3.447 1.00 89.88 100 ALA A O 1
ATOM 794 N N . LEU A 1 101 ? 12.732 2.919 1.238 1.00 86.06 101 LEU A N 1
ATOM 795 C CA . LEU A 1 101 ? 13.148 1.578 0.831 1.00 86.06 101 LEU A CA 1
ATOM 796 C C . LEU A 1 101 ? 14.425 1.678 -0.007 1.00 86.06 101 LEU A C 1
ATOM 798 O O . LEU A 1 101 ? 14.623 2.643 -0.743 1.00 86.06 101 LEU A O 1
ATOM 802 N N . SER A 1 102 ? 15.311 0.691 0.130 1.00 81.12 102 SER A N 1
ATOM 803 C CA . SER A 1 102 ? 16.514 0.612 -0.698 1.00 81.12 102 SER A CA 1
ATOM 804 C C . SER A 1 102 ? 16.139 0.158 -2.103 1.00 81.12 102 SER A C 1
ATOM 806 O O . SER A 1 102 ? 15.318 -0.738 -2.270 1.00 81.12 102 SER A O 1
ATOM 808 N N . ASP A 1 103 ? 16.822 0.704 -3.106 1.00 77.12 103 ASP A N 1
ATOM 809 C CA . ASP A 1 103 ? 16.765 0.251 -4.501 1.00 77.12 103 ASP A CA 1
ATOM 810 C C . ASP A 1 103 ? 17.166 -1.222 -4.702 1.00 77.12 103 ASP A C 1
ATOM 812 O O . ASP A 1 103 ? 17.066 -1.740 -5.812 1.00 77.12 103 ASP A O 1
ATOM 816 N N . ASN A 1 104 ? 17.598 -1.912 -3.638 1.00 75.25 104 ASN A N 1
ATOM 817 C CA . ASN A 1 104 ? 17.926 -3.329 -3.622 1.00 75.25 104 ASN A CA 1
ATOM 818 C C . ASN A 1 104 ? 19.098 -3.697 -4.552 1.00 75.25 104 ASN A C 1
ATOM 820 O O . ASN A 1 104 ? 19.312 -4.872 -4.875 1.00 75.25 104 ASN A O 1
ATOM 824 N N . ALA A 1 105 ? 19.922 -2.704 -4.915 1.00 74.81 105 ALA A N 1
ATOM 825 C CA . ALA A 1 105 ? 21.155 -2.902 -5.672 1.00 74.81 105 ALA A CA 1
ATOM 826 C C . ALA A 1 105 ? 22.128 -3.830 -4.924 1.00 74.81 105 ALA A C 1
ATOM 828 O O . ALA A 1 105 ? 22.775 -4.686 -5.528 1.00 74.81 105 ALA A O 1
ATOM 829 N N . ALA A 1 106 ? 22.156 -3.746 -3.588 1.00 71.69 106 ALA A N 1
ATOM 830 C CA . ALA A 1 106 ? 23.002 -4.579 -2.733 1.00 71.69 106 ALA A CA 1
ATOM 831 C C . ALA A 1 106 ? 22.715 -6.091 -2.855 1.00 71.69 106 ALA A C 1
ATOM 833 O O . ALA A 1 106 ? 23.611 -6.902 -2.624 1.00 71.69 106 ALA A O 1
ATOM 834 N N . THR A 1 107 ? 21.496 -6.491 -3.243 1.00 70.44 107 THR A N 1
ATOM 835 C CA . THR A 1 107 ? 21.137 -7.910 -3.443 1.00 70.44 107 THR A CA 1
ATOM 836 C C . THR A 1 107 ? 21.122 -8.329 -4.917 1.00 70.44 107 THR A C 1
ATOM 838 O O . THR A 1 107 ? 20.728 -9.452 -5.241 1.00 70.44 107 THR A O 1
ATOM 841 N N . ASN A 1 108 ? 21.582 -7.459 -5.825 1.00 75.44 108 ASN A N 1
ATOM 842 C CA . ASN A 1 108 ? 21.448 -7.610 -7.277 1.00 75.44 108 ASN A CA 1
ATOM 843 C C . ASN A 1 108 ? 19.987 -7.769 -7.739 1.00 75.44 108 ASN A C 1
ATOM 845 O O . ASN A 1 108 ? 19.723 -8.539 -8.664 1.00 75.44 108 ASN A O 1
ATOM 849 N N . TYR A 1 109 ? 19.035 -7.088 -7.090 1.00 75.12 109 TYR A N 1
ATOM 850 C CA . TYR A 1 109 ? 17.607 -7.144 -7.439 1.00 75.12 109 TYR A CA 1
ATOM 851 C C . TYR A 1 109 ? 17.003 -8.561 -7.386 1.00 75.12 109 TYR A C 1
ATOM 853 O O . TYR A 1 109 ? 16.032 -8.861 -8.080 1.00 75.12 109 TYR A O 1
ATOM 861 N N . LYS A 1 110 ? 17.582 -9.469 -6.587 1.00 74.06 110 LYS A N 1
ATOM 862 C CA . LYS A 1 110 ? 17.163 -10.885 -6.535 1.00 74.06 110 LYS A CA 1
ATOM 863 C C . LYS A 1 110 ? 16.113 -11.181 -5.469 1.00 74.06 110 LYS A C 1
ATOM 865 O O . LYS A 1 110 ? 15.493 -12.241 -5.514 1.00 74.06 110 LYS A O 1
ATOM 870 N N . SER A 1 111 ? 15.904 -10.261 -4.533 1.00 76.38 111 SER A N 1
ATOM 871 C CA . SER A 1 111 ? 15.047 -10.474 -3.364 1.00 76.38 111 SER A CA 1
ATOM 872 C C . SER A 1 111 ? 13.988 -9.390 -3.249 1.00 76.38 111 SER A C 1
ATOM 874 O O . SER A 1 111 ? 14.272 -8.230 -3.513 1.00 76.38 111 SER A O 1
ATOM 876 N N . ARG A 1 112 ? 12.770 -9.739 -2.829 1.00 79.31 112 ARG A N 1
ATOM 877 C CA . ARG A 1 112 ? 11.772 -8.730 -2.440 1.00 79.31 112 ARG A CA 1
ATOM 878 C C . ARG A 1 112 ? 12.279 -7.945 -1.230 1.00 79.31 112 ARG A C 1
ATOM 880 O O . ARG A 1 112 ? 12.877 -8.540 -0.335 1.00 79.31 112 ARG A O 1
ATOM 887 N N . GLU A 1 113 ? 11.990 -6.650 -1.186 1.00 83.62 113 GLU A N 1
ATOM 888 C CA . GLU A 1 113 ? 12.414 -5.783 -0.085 1.00 83.62 113 GLU A CA 1
ATOM 889 C C . GLU A 1 113 ? 11.338 -5.786 1.005 1.00 83.62 113 GLU A C 1
ATOM 891 O O . GLU A 1 113 ? 10.217 -5.327 0.780 1.00 83.62 113 GLU A O 1
ATOM 896 N N . LEU A 1 114 ? 11.652 -6.351 2.174 1.00 86.00 114 LEU A N 1
ATOM 897 C CA . LEU A 1 114 ? 10.751 -6.383 3.326 1.00 86.00 114 LEU A CA 1
ATOM 898 C C . LEU A 1 114 ? 11.202 -5.353 4.353 1.00 86.00 114 LEU A C 1
ATOM 900 O O . LEU A 1 114 ? 12.223 -5.542 5.009 1.00 86.00 114 LEU A O 1
ATOM 904 N N . GLN A 1 115 ? 10.376 -4.338 4.576 1.00 87.88 115 GLN A N 1
ATOM 905 C CA . GLN A 1 115 ? 10.621 -3.330 5.594 1.00 87.88 115 GLN A CA 1
ATOM 906 C C . GLN A 1 115 ? 9.605 -3.431 6.730 1.00 87.88 115 GLN A C 1
ATOM 908 O O . GLN A 1 115 ? 8.423 -3.698 6.506 1.00 87.88 115 GLN A O 1
ATOM 913 N N . SER A 1 116 ? 10.062 -3.245 7.970 1.00 88.19 116 SER A N 1
ATOM 914 C CA . SER A 1 116 ? 9.220 -3.360 9.164 1.00 88.19 116 SER A CA 1
ATOM 915 C C . SER A 1 116 ? 9.394 -2.160 10.086 1.00 88.19 116 SER A C 1
ATOM 917 O O . SER A 1 116 ? 10.443 -1.998 10.700 1.00 88.19 116 SER A O 1
ATOM 919 N N . VAL A 1 117 ? 8.321 -1.399 10.290 1.00 88.06 117 VAL A N 1
ATOM 920 C CA . VAL A 1 117 ? 8.279 -0.250 11.209 1.00 88.06 117 VAL A CA 1
ATOM 921 C C . VAL A 1 117 ? 7.442 -0.605 12.433 1.00 88.06 117 VAL A C 1
ATOM 923 O O . VAL A 1 117 ? 6.451 -1.326 12.305 1.00 88.06 117 VAL A O 1
ATOM 926 N N . ARG A 1 118 ? 7.872 -0.173 13.622 1.00 80.44 118 ARG A N 1
ATOM 927 C CA . ARG A 1 118 ? 7.165 -0.392 14.894 1.00 80.44 118 ARG A CA 1
ATOM 928 C C . ARG A 1 118 ? 6.414 0.850 15.333 1.00 80.44 118 ARG A C 1
ATOM 930 O O . ARG A 1 118 ? 6.978 1.943 15.140 1.00 80.44 118 ARG A O 1
#

InterPro domains:
  IPR008979 Galactose-binding-like domain superfamily [SSF49785] (5-85)
  IPR048739 Centrosomal protein CEP104, N-terminal domain [PF21038] (33-117)
  IPR052607 Centrosomal protein 104 kDa-like [PTHR13371] (1-117)

Secondary structure (DSSP, 8-state):
-PPPPPEEEEEES--BTTB-GGGGGS-STT-----PPTT---S---EEEEESS------EEEEEBTTB--SEEEEEE--PPTT----GGGPPPEEEEEEE----GGGTT-S-EEEEE-

Sequence (118 aa):
MAKKIPFNVVFATDEDPAFPASELNTHGPTVHGWRSAPGNTSTPHDIVLRFHRPAKICRIQILAHQFHIPEKVELWLHYSPKGIPSTPSSQCFDFLGFVALSDNAATNYKSRELQSVR

Radius of gyration: 15.23 Å; chains: 1; bounding box: 45×31×39 Å

Organism: Bactrocera dorsalis (NCBI:txid27457)